Protein AF-A0AAD3D6A8-F1 (afdb_monomer)

Solvent-accessible surface area (backbone atoms only — not comparable to full-atom values): 9252 Å² total; per-residue (Å²): 119,72,66,60,57,51,51,53,53,45,49,55,52,47,52,51,46,47,52,48,49,44,47,66,50,60,41,46,81,66,75,53,65,67,86,62,75,72,92,71,87,68,92,67,67,61,63,59,53,56,53,49,51,53,50,42,53,48,52,55,57,50,28,68,49,83,52,59,69,59,41,53,49,52,51,51,53,48,54,52,48,51,44,69,69,33,93,43,75,67,54,29,49,50,50,52,52,52,48,55,54,42,51,53,52,52,49,53,51,54,51,50,51,50,52,54,51,47,69,75,54,64,83,66,93,78,75,67,93,62,84,77,75,75,49,71,66,56,52,30,52,51,38,47,52,52,52,53,54,47,54,54,55,52,59,61,72,77,106

Foldseek 3Di:
DVVVVVVVVVCVVVVVVVVVVVVVVVVVVPDPPPPPPPPDDDPPPVVLVVLLVVLLVVLQVLLLDPDLVVSLVVLVCVLVVQCVPDPDNVSSVVNLVSNLVSLVVSLVVLVVVVVVVCVVDPDDPPDDPDDPDDDSSRSSNVSSVVSNVSSVVVVVVVD

Organism: NCBI:txid426638

Nearest PDB structures (foldseek):
  2cpt-assembly1_A  TM=3.675E-01  e=2.191E+00  Homo sapiens
  8jjr-assembly1_l  TM=4.039E-01  e=3.053E+00  Symbiodinium sp.
  7ajl-assembly1_AAA  TM=2.445E-01  e=1.661E+00  Mus musculus
  4gzu-assembly1_A  TM=1.829E-01  e=2.073E+00  Mus musculus

Secondary structure (DSSP, 8-state):
-HHHHHHHHHHHHHHHHHHHHHHHHHGGGS---------SS-TTHHHHHHHHHHHHHHHHHHHT-S-HHHHHHHHHHHHHHHHHH-SSHHHHHHHHHHHHHHHHHHHHHHHHHHHHHHHHSPPPTT--S---PPPHHHHHHHHHHHHHHHHHHHHHHH-

Mean predicted aligned error: 10.79 Å

pLDDT: mean 77.48, std 20.07, range [36.28, 97.5]

Structure (mmCIF, N/CA/C/O backbone):
data_AF-A0AAD3D6A8-F1
#
_entry.id   AF-A0AAD3D6A8-F1
#
loop_
_atom_site.group_PDB
_atom_site.id
_atom_site.type_symbol
_atom_site.label_atom_id
_atom_site.label_alt_id
_atom_site.label_comp_id
_atom_site.label_asym_id
_atom_site.label_entity_id
_atom_site.label_seq_id
_atom_site.pdbx_PDB_ins_code
_atom_site.Cartn_x
_atom_site.Cartn_y
_atom_site.Cartn_z
_atom_site.occupancy
_atom_site.B_iso_or_equiv
_atom_site.auth_seq_id
_atom_site.auth_comp_id
_atom_site.auth_asym_id
_atom_site.auth_atom_id
_atom_site.pdbx_PDB_model_num
ATOM 1 N N . MET A 1 1 ? -11.611 -23.783 9.131 1.00 46.22 1 MET A N 1
ATOM 2 C CA . MET A 1 1 ? -10.307 -24.472 9.294 1.00 46.22 1 MET A CA 1
ATOM 3 C C . MET A 1 1 ? -9.136 -23.723 8.641 1.00 46.22 1 MET A C 1
ATOM 5 O O . MET A 1 1 ? -8.144 -23.525 9.323 1.00 46.22 1 MET A O 1
ATOM 9 N N . LYS A 1 2 ? -9.212 -23.254 7.379 1.00 45.75 2 LYS A N 1
ATOM 10 C CA . LYS A 1 2 ? -8.069 -22.584 6.704 1.00 45.75 2 LYS A CA 1
ATOM 11 C C . LYS A 1 2 ? -7.688 -21.192 7.257 1.00 45.75 2 LYS A C 1
ATOM 13 O O . LYS A 1 2 ? -6.509 -20.864 7.253 1.00 45.75 2 LYS A O 1
ATOM 18 N N . LEU A 1 3 ? -8.639 -20.409 7.786 1.00 44.00 3 LEU A N 1
ATOM 19 C CA . LEU A 1 3 ? -8.352 -19.074 8.348 1.00 44.00 3 LEU A CA 1
ATOM 20 C C . LEU A 1 3 ? -7.514 -19.101 9.638 1.00 44.00 3 LEU A C 1
ATOM 22 O O . LEU A 1 3 ? -6.692 -18.217 9.836 1.00 44.00 3 LEU A O 1
ATOM 26 N N . ILE A 1 4 ? -7.675 -20.123 10.487 1.00 49.94 4 ILE A N 1
ATOM 27 C CA . ILE A 1 4 ? -6.937 -20.223 11.759 1.00 49.94 4 ILE A CA 1
ATOM 28 C C . ILE A 1 4 ? -5.452 -20.491 11.495 1.00 49.94 4 ILE A C 1
ATOM 30 O O . ILE A 1 4 ? -4.595 -19.876 12.116 1.00 49.94 4 ILE A O 1
ATOM 34 N N . TYR A 1 5 ? -5.138 -21.346 10.516 1.00 55.41 5 TYR A N 1
ATOM 35 C CA . TYR A 1 5 ? -3.752 -21.578 10.106 1.00 55.41 5 TYR A CA 1
ATOM 36 C C . TYR A 1 5 ? -3.111 -20.328 9.511 1.00 55.41 5 TYR A C 1
ATOM 38 O O . TYR A 1 5 ? -1.957 -20.056 9.814 1.00 55.41 5 TYR A O 1
ATOM 46 N N . PHE A 1 6 ? -3.852 -19.549 8.717 1.00 54.56 6 PHE A N 1
ATOM 47 C CA . PHE A 1 6 ? -3.339 -18.283 8.197 1.00 54.56 6 PHE A CA 1
ATOM 48 C C . PHE A 1 6 ? -3.075 -17.279 9.314 1.00 54.56 6 PHE A C 1
ATOM 50 O O . PHE A 1 6 ? -1.993 -16.713 9.326 1.00 54.56 6 PHE A O 1
ATOM 57 N N . ALA A 1 7 ? -3.990 -17.125 10.275 1.00 51.22 7 ALA A N 1
ATOM 58 C CA . ALA A 1 7 ? -3.797 -16.241 11.423 1.00 51.22 7 ALA A CA 1
ATOM 59 C C . ALA A 1 7 ? -2.600 -16.663 12.293 1.00 51.22 7 ALA A C 1
ATOM 61 O O . ALA A 1 7 ? -1.807 -15.815 12.676 1.00 51.22 7 ALA A O 1
ATOM 62 N N . LEU A 1 8 ? -2.410 -17.962 12.549 1.00 50.31 8 LEU A N 1
ATOM 63 C CA . LEU A 1 8 ? -1.273 -18.464 13.334 1.00 50.31 8 LEU A CA 1
ATOM 64 C C . LEU A 1 8 ? 0.066 -18.328 12.599 1.00 50.31 8 LEU A C 1
ATOM 66 O O . LEU A 1 8 ? 1.078 -17.999 13.212 1.00 50.31 8 LEU A O 1
ATOM 70 N N . LEU A 1 9 ? 0.083 -18.544 11.282 1.00 60.44 9 LEU A N 1
ATOM 71 C CA . LEU A 1 9 ? 1.276 -18.313 10.466 1.00 60.44 9 LEU A CA 1
ATOM 72 C C . LEU A 1 9 ? 1.578 -16.811 10.367 1.00 60.44 9 LEU A C 1
ATOM 74 O O . LEU A 1 9 ? 2.745 -16.429 10.350 1.00 60.44 9 LEU A O 1
ATOM 78 N N . PHE A 1 10 ? 0.537 -15.971 10.382 1.00 57.59 10 PHE A N 1
ATOM 79 C CA . PHE A 1 10 ? 0.656 -14.519 10.457 1.00 57.59 10 PHE A CA 1
ATOM 80 C C . PHE A 1 10 ? 1.240 -14.069 11.785 1.00 57.59 10 PHE A C 1
ATOM 82 O O . PHE A 1 10 ? 2.231 -13.354 11.767 1.00 57.59 10 PHE A O 1
ATOM 89 N N . VAL A 1 11 ? 0.704 -14.551 12.912 1.00 57.06 11 VAL A N 1
ATOM 90 C CA . VAL A 1 11 ? 1.268 -14.304 14.244 1.00 57.06 11 VAL A CA 1
ATOM 91 C C . VAL A 1 11 ? 2.717 -14.762 14.280 1.00 57.06 11 VAL A C 1
ATOM 93 O O . VAL A 1 11 ? 3.544 -14.012 14.747 1.00 57.06 11 VAL A O 1
ATOM 96 N N . SER A 1 12 ? 3.083 -15.903 13.692 1.00 56.66 12 SER A N 1
ATOM 97 C CA . SER A 1 12 ? 4.477 -16.369 13.716 1.00 56.66 12 SER A CA 1
ATOM 98 C C . SER A 1 12 ? 5.429 -15.565 12.806 1.00 56.66 12 SER A C 1
ATOM 100 O O . SER A 1 12 ? 6.611 -15.419 13.121 1.00 56.66 12 SER A O 1
ATOM 102 N N . ILE A 1 13 ? 4.945 -15.019 11.682 1.00 60.97 13 ILE A N 1
ATOM 103 C CA . ILE A 1 13 ? 5.721 -14.096 10.833 1.00 60.97 13 ILE A CA 1
ATOM 104 C C . ILE A 1 13 ? 5.843 -12.727 11.511 1.00 60.97 13 ILE A C 1
ATOM 106 O O . ILE A 1 13 ? 6.932 -12.158 11.514 1.00 60.97 13 ILE A O 1
ATOM 110 N N . PHE A 1 14 ? 4.763 -12.228 12.114 1.00 54.34 14 PHE A N 1
ATOM 111 C CA . PHE A 1 14 ? 4.750 -10.959 12.836 1.00 54.34 14 PHE A CA 1
ATOM 112 C C . PHE A 1 14 ? 5.506 -11.036 14.158 1.00 54.34 14 PHE A C 1
ATOM 114 O O . PHE A 1 14 ? 6.193 -10.097 14.484 1.00 54.34 14 PHE A O 1
ATOM 121 N N . GLU A 1 15 ? 5.494 -12.158 14.870 1.00 50.56 15 GLU A N 1
ATOM 122 C CA . GLU A 1 15 ? 6.256 -12.384 16.106 1.00 50.56 15 GLU A CA 1
ATOM 123 C C . GLU A 1 15 ? 7.758 -12.475 15.805 1.00 50.56 15 GLU A C 1
ATOM 125 O O . GLU A 1 15 ? 8.589 -12.012 16.581 1.00 50.56 15 GLU A O 1
ATOM 130 N N . LYS A 1 16 ? 8.135 -12.980 14.621 1.00 54.00 16 LYS A N 1
ATOM 131 C CA . LYS A 1 16 ? 9.510 -12.856 14.116 1.00 54.00 16 LYS A CA 1
ATOM 132 C C . LYS A 1 16 ? 9.838 -11.439 13.646 1.00 54.00 16 LYS A C 1
ATOM 134 O O . LYS A 1 16 ? 10.988 -11.031 13.782 1.00 54.00 16 LYS A O 1
ATOM 139 N N . ALA A 1 17 ? 8.866 -10.696 13.118 1.00 52.41 17 ALA A N 1
ATOM 140 C CA . ALA A 1 17 ? 9.030 -9.283 12.785 1.00 52.41 17 ALA A CA 1
ATOM 141 C C . ALA A 1 17 ? 9.098 -8.401 14.043 1.00 52.41 17 ALA A C 1
ATOM 143 O O . ALA A 1 17 ? 9.889 -7.476 14.057 1.00 52.41 17 ALA A O 1
ATOM 144 N N . ASP A 1 18 ? 8.387 -8.734 15.118 1.00 46.72 18 ASP A N 1
ATOM 145 C CA . ASP A 1 18 ? 8.468 -8.119 16.444 1.00 46.72 18 ASP A CA 1
ATOM 146 C C . ASP A 1 18 ? 9.768 -8.514 17.129 1.00 46.72 18 ASP A C 1
ATOM 148 O O . ASP A 1 18 ? 10.381 -7.682 17.778 1.00 46.72 18 ASP A O 1
ATOM 152 N N . ALA A 1 19 ? 10.272 -9.736 16.939 1.00 53.50 19 ALA A N 1
ATOM 153 C CA . ALA A 1 19 ? 11.628 -10.077 17.351 1.00 53.50 19 ALA A CA 1
ATOM 154 C C . ALA A 1 19 ? 12.667 -9.272 16.556 1.00 53.50 19 ALA A C 1
ATOM 156 O O . ALA A 1 19 ? 13.671 -8.874 17.131 1.00 53.50 19 ALA A O 1
ATOM 157 N N . PHE A 1 20 ? 12.426 -8.980 15.272 1.00 47.34 20 PHE A N 1
ATOM 158 C CA . PHE A 1 20 ? 13.279 -8.122 14.441 1.00 47.34 20 PHE A CA 1
ATOM 159 C C . PHE A 1 20 ? 13.169 -6.642 14.843 1.00 47.34 20 PHE A C 1
ATOM 161 O O . PHE A 1 20 ? 14.185 -5.965 14.963 1.00 47.34 20 PHE A O 1
ATOM 168 N N . CYS A 1 21 ? 11.967 -6.158 15.153 1.00 43.72 21 CYS A N 1
ATOM 169 C CA . CYS A 1 21 ? 11.687 -4.796 15.595 1.00 43.72 21 CYS A CA 1
ATOM 170 C C . CYS A 1 21 ? 12.179 -4.581 17.029 1.00 43.72 21 CYS A C 1
ATOM 172 O O . CYS A 1 21 ? 12.796 -3.570 17.323 1.00 43.72 21 CYS A O 1
ATOM 174 N N . SER A 1 22 ? 12.044 -5.584 17.896 1.00 44.22 22 SER A N 1
ATOM 175 C CA . SER A 1 22 ? 12.644 -5.635 19.226 1.00 44.22 22 SER A CA 1
ATOM 176 C C . SER A 1 22 ? 14.148 -5.897 19.166 1.00 44.22 22 SER A C 1
ATOM 178 O O . SER A 1 22 ? 14.832 -5.515 20.100 1.00 44.22 22 SER A O 1
ATOM 180 N N . HIS A 1 23 ? 14.718 -6.458 18.095 1.00 42.34 23 HIS A N 1
ATOM 181 C CA . HIS A 1 23 ? 16.173 -6.427 17.879 1.00 42.34 23 HIS A CA 1
ATOM 182 C C . HIS A 1 23 ? 16.622 -5.021 17.467 1.00 42.34 23 HIS A C 1
ATOM 184 O O . HIS A 1 23 ? 17.610 -4.515 17.992 1.00 42.34 23 HIS A O 1
ATOM 190 N N . ILE A 1 24 ? 15.835 -4.345 16.626 1.00 46.62 24 ILE A N 1
ATOM 191 C CA . ILE A 1 24 ? 15.971 -2.916 16.314 1.00 46.62 24 ILE A CA 1
ATOM 192 C C . ILE A 1 24 ? 15.615 -2.026 17.523 1.00 46.62 24 ILE A C 1
ATOM 194 O O . ILE A 1 24 ? 15.987 -0.869 17.543 1.00 46.62 24 ILE A O 1
ATOM 198 N N . GLN A 1 25 ? 14.977 -2.519 18.584 1.00 41.59 25 GLN A N 1
ATOM 199 C CA . GLN A 1 25 ? 14.648 -1.708 19.768 1.00 41.59 25 GLN A CA 1
ATOM 200 C C . GLN A 1 25 ? 15.458 -2.101 21.012 1.00 41.59 25 GLN A C 1
ATOM 202 O O . GLN A 1 25 ? 15.658 -1.294 21.908 1.00 41.59 25 GLN A O 1
ATOM 207 N N . GLN A 1 26 ? 16.028 -3.304 21.068 1.00 40.47 26 GLN A N 1
ATOM 208 C CA . GLN A 1 26 ? 16.887 -3.764 22.164 1.00 40.47 26 GLN A CA 1
ATOM 209 C C . GLN A 1 26 ? 18.376 -3.586 21.838 1.00 40.47 26 GLN A C 1
ATOM 211 O O . GLN A 1 26 ? 19.173 -3.391 22.754 1.00 40.47 26 GLN A O 1
ATOM 216 N N . ALA A 1 27 ? 18.745 -3.470 20.554 1.00 39.22 27 ALA A N 1
ATOM 217 C CA . ALA A 1 27 ? 19.983 -2.790 20.174 1.00 39.22 27 ALA A CA 1
ATOM 218 C C . ALA A 1 27 ? 19.927 -1.278 20.494 1.00 39.22 27 ALA A C 1
ATOM 220 O O . ALA A 1 27 ? 20.967 -0.631 20.585 1.00 39.22 27 ALA A O 1
ATOM 221 N N . SER A 1 28 ? 18.744 -0.698 20.754 1.00 41.72 28 SER A N 1
ATOM 222 C CA . SER A 1 28 ? 18.602 0.740 21.024 1.00 41.72 28 SER A CA 1
ATOM 223 C C . SER A 1 28 ? 18.990 1.167 22.439 1.00 41.72 28 SER A C 1
ATOM 225 O O . SER A 1 28 ? 19.173 2.360 22.673 1.00 41.72 28 SER A O 1
ATOM 227 N N . SER A 1 29 ? 19.184 0.229 23.374 1.00 41.59 29 SER A N 1
ATOM 228 C CA . SER A 1 29 ? 19.688 0.565 24.715 1.00 41.59 29 SER A CA 1
ATOM 229 C C . SER A 1 29 ? 21.220 0.615 24.786 1.00 41.59 29 SER A C 1
ATOM 231 O O . SER A 1 29 ? 21.770 1.155 25.747 1.00 41.59 29 SER A O 1
ATOM 233 N N . HIS A 1 30 ? 21.924 0.126 23.760 1.00 43.22 30 HIS A N 1
ATOM 234 C CA . HIS A 1 30 ? 23.366 0.292 23.574 1.00 43.22 30 HIS A CA 1
ATOM 235 C C . HIS A 1 30 ? 23.649 0.683 22.121 1.00 43.22 30 HIS A C 1
ATOM 237 O O . HIS A 1 30 ? 23.953 -0.156 21.285 1.00 43.22 30 HIS A O 1
ATOM 243 N N . ARG A 1 31 ? 23.585 1.993 21.846 1.00 40.84 31 ARG A N 1
ATOM 244 C CA . ARG A 1 31 ? 23.941 2.604 20.556 1.00 40.84 31 ARG A CA 1
ATOM 245 C C . ARG A 1 31 ? 23.177 2.029 19.356 1.00 40.84 31 ARG A C 1
ATOM 247 O O . ARG A 1 31 ? 23.787 1.598 18.382 1.00 40.84 31 ARG A O 1
ATOM 254 N N . ILE A 1 32 ? 21.859 2.208 19.328 1.00 41.19 32 ILE A N 1
ATOM 255 C CA . ILE A 1 32 ? 21.294 2.673 18.059 1.00 41.19 32 ILE A CA 1
ATOM 256 C C . ILE A 1 32 ? 21.671 4.130 17.999 1.00 41.19 32 ILE A C 1
ATOM 258 O O . ILE A 1 32 ? 21.023 5.004 18.569 1.00 41.19 32 ILE A O 1
ATOM 262 N N . SER A 1 33 ? 22.810 4.361 17.347 1.00 38.78 33 SER A N 1
ATOM 263 C CA . SER A 1 33 ? 22.942 5.550 16.530 1.00 38.78 33 SER A CA 1
ATOM 264 C C . SER A 1 33 ? 21.581 5.740 15.872 1.00 38.78 33 SER A C 1
ATOM 266 O O . SER A 1 33 ? 21.116 4.789 15.233 1.00 38.78 33 SER A O 1
ATOM 268 N N . PRO A 1 34 ? 20.917 6.891 16.048 1.00 41.75 34 PRO A N 1
ATOM 269 C CA . PRO A 1 34 ? 19.831 7.239 15.158 1.00 41.75 34 PRO A CA 1
ATOM 270 C C . PRO A 1 34 ? 20.320 6.868 13.759 1.00 41.75 34 PRO A C 1
ATOM 272 O O . PRO A 1 34 ? 21.466 7.151 13.417 1.00 41.75 34 PRO A O 1
ATOM 275 N N . ILE A 1 35 ? 19.509 6.211 12.953 1.00 46.78 35 ILE A N 1
ATOM 276 C CA . ILE A 1 35 ? 19.633 6.474 11.530 1.00 46.78 35 ILE A CA 1
ATOM 277 C C . ILE A 1 35 ? 19.130 7.938 11.430 1.00 46.78 35 ILE A C 1
ATOM 279 O O . ILE A 1 35 ? 17.966 8.157 11.151 1.00 46.78 35 ILE A O 1
ATOM 283 N N . LEU A 1 36 ? 19.808 9.002 11.909 1.00 41.84 36 LEU A N 1
ATOM 284 C CA . LEU A 1 36 ? 20.950 9.672 11.269 1.00 41.84 36 LEU A CA 1
ATOM 285 C C . LEU A 1 36 ? 21.291 9.023 9.929 1.00 41.84 36 LEU 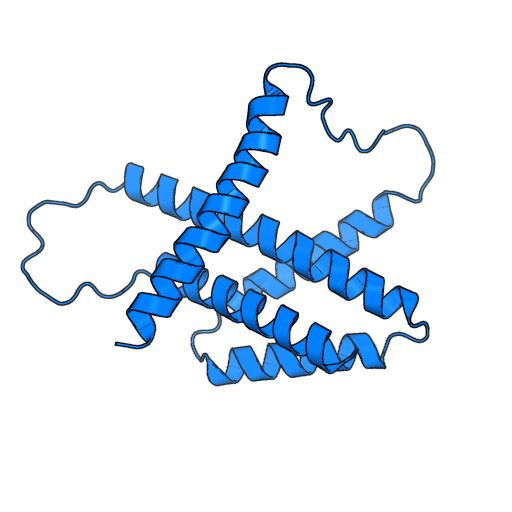A C 1
ATOM 287 O O . LEU A 1 36 ? 22.392 8.534 9.703 1.00 41.84 36 LEU A O 1
ATOM 291 N N . PHE A 1 37 ? 20.309 9.099 9.021 1.00 47.81 37 PHE A N 1
ATOM 292 C CA . PHE A 1 37 ? 20.534 9.816 7.767 1.00 47.81 37 PHE A CA 1
ATOM 293 C C . PHE A 1 37 ? 21.504 10.961 8.074 1.00 47.81 37 PHE A C 1
ATOM 295 O O . PHE A 1 37 ? 21.170 11.909 8.793 1.00 47.81 37 PHE A O 1
ATOM 302 N N . GLY A 1 38 ? 22.768 10.730 7.739 1.00 36.28 38 GLY A N 1
ATOM 303 C CA . GLY A 1 38 ? 23.855 11.610 8.097 1.00 36.28 38 GLY A CA 1
ATOM 304 C C . GLY A 1 38 ? 23.660 12.898 7.332 1.00 36.28 38 GLY A C 1
ATOM 305 O O . GLY A 1 38 ? 23.998 12.970 6.159 1.00 36.28 38 GLY A O 1
ATOM 306 N N . THR A 1 39 ? 23.162 13.930 8.011 1.00 42.47 39 THR A N 1
ATOM 307 C CA . THR A 1 39 ? 23.142 15.300 7.502 1.00 42.47 39 THR A CA 1
ATOM 308 C C . THR A 1 39 ? 24.579 15.800 7.392 1.00 42.47 39 THR A C 1
ATOM 310 O O . THR A 1 39 ? 25.072 16.540 8.242 1.00 42.47 39 THR A O 1
ATOM 313 N N . SER A 1 40 ? 25.290 15.342 6.373 1.00 47.00 40 SER A N 1
ATOM 314 C CA . SER A 1 40 ? 26.594 15.856 6.004 1.00 47.00 40 SER A CA 1
ATOM 315 C C . SER A 1 40 ? 26.749 15.759 4.493 1.00 47.00 40 SER A C 1
ATOM 317 O O . SER A 1 40 ? 27.521 14.963 3.980 1.00 47.00 40 SER A O 1
ATOM 319 N N . GLY A 1 41 ? 25.983 16.619 3.820 1.00 54.84 41 GLY A N 1
ATOM 320 C CA . GLY A 1 41 ? 26.359 17.241 2.555 1.00 54.84 41 GLY A CA 1
ATOM 321 C C . GLY A 1 41 ? 26.486 16.315 1.355 1.00 54.84 41 GLY A C 1
ATOM 322 O O . GLY A 1 41 ? 27.591 15.967 0.976 1.00 54.84 41 GLY A O 1
ATOM 323 N N . ASP A 1 42 ? 25.362 16.022 0.709 1.00 51.00 42 ASP A N 1
ATOM 324 C CA . ASP A 1 42 ? 25.182 16.264 -0.727 1.00 51.00 42 ASP A CA 1
ATOM 325 C C . ASP A 1 42 ? 23.702 16.042 -1.072 1.00 51.00 42 ASP A C 1
ATOM 327 O O . ASP A 1 42 ? 23.023 15.248 -0.428 1.00 51.00 42 ASP A O 1
ATOM 331 N N . ASN A 1 43 ? 23.167 16.776 -2.049 1.00 58.28 43 ASN A N 1
ATOM 332 C CA . ASN A 1 43 ? 21.735 16.917 -2.390 1.00 58.28 43 ASN A CA 1
ATOM 333 C C . ASN A 1 43 ? 20.960 15.620 -2.767 1.00 58.28 43 ASN A C 1
ATOM 335 O O . ASN A 1 43 ? 19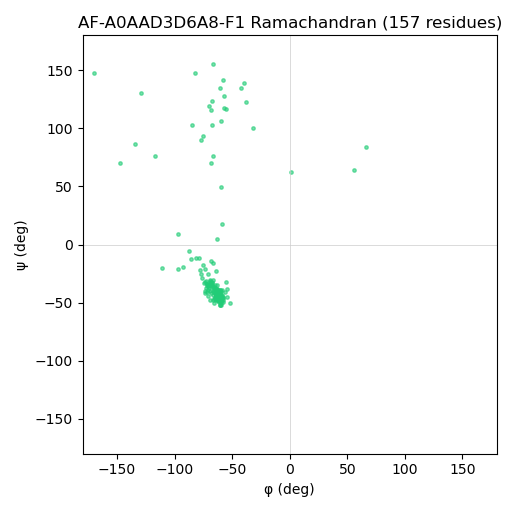.890 15.693 -3.366 1.00 58.28 43 ASN A O 1
ATOM 339 N N . HIS A 1 44 ? 21.474 14.434 -2.445 1.00 54.72 44 HIS A N 1
ATOM 340 C CA . HIS A 1 44 ? 20.962 13.130 -2.859 1.00 54.72 44 HIS A CA 1
ATOM 341 C C . HIS A 1 44 ? 19.978 12.486 -1.855 1.00 54.72 44 HIS A C 1
ATOM 343 O O . HIS A 1 44 ? 19.195 11.622 -2.244 1.00 54.72 44 HIS A O 1
ATOM 349 N N . GLU A 1 45 ? 19.962 12.899 -0.580 1.00 58.94 45 GLU A N 1
ATOM 350 C CA . GLU A 1 45 ? 19.062 12.308 0.437 1.00 58.94 45 GLU A CA 1
ATOM 351 C C . GLU A 1 45 ? 17.605 12.801 0.344 1.00 58.94 45 GLU A C 1
ATOM 353 O O . GLU A 1 45 ? 16.687 12.108 0.777 1.00 58.94 45 GLU A O 1
ATOM 358 N N . ASN A 1 46 ? 17.364 13.966 -0.264 1.00 65.12 46 ASN A N 1
ATOM 359 C CA . ASN A 1 46 ? 16.020 14.554 -0.340 1.00 65.12 46 ASN A CA 1
ATOM 360 C C . ASN A 1 46 ? 15.096 13.777 -1.302 1.00 65.12 46 ASN A C 1
ATOM 362 O O . ASN A 1 46 ? 13.914 13.587 -1.024 1.00 65.12 46 ASN A O 1
ATOM 366 N N . ILE A 1 47 ? 15.657 13.243 -2.395 1.00 68.31 47 ILE A N 1
ATOM 367 C CA . ILE A 1 47 ? 14.893 12.531 -3.434 1.00 68.31 47 ILE A CA 1
ATOM 368 C C . ILE A 1 47 ? 14.199 11.289 -2.854 1.00 68.31 47 ILE A C 1
ATOM 370 O O . ILE A 1 47 ? 13.021 11.066 -3.117 1.00 68.31 47 ILE A O 1
ATOM 374 N N . GLY A 1 48 ? 14.892 10.530 -1.997 1.00 82.38 48 GLY A N 1
ATOM 375 C CA . GLY A 1 48 ? 14.332 9.314 -1.401 1.00 82.38 48 GLY A CA 1
ATOM 376 C C . GLY A 1 48 ? 13.181 9.576 -0.426 1.00 82.38 48 GLY A C 1
ATOM 377 O O . GLY A 1 48 ? 12.261 8.769 -0.343 1.00 82.38 48 GLY A O 1
ATOM 378 N N . GLN A 1 49 ? 13.194 10.704 0.291 1.00 86.44 49 GLN A N 1
ATOM 379 C CA . GLN A 1 49 ? 12.128 11.033 1.244 1.00 86.44 49 GLN A CA 1
ATOM 380 C C . GLN A 1 49 ? 10.813 11.385 0.542 1.00 86.44 49 GLN A C 1
ATOM 382 O O . GLN A 1 49 ? 9.756 10.956 0.999 1.00 86.44 49 GLN A O 1
ATOM 387 N N . SER A 1 50 ? 10.878 12.107 -0.583 1.00 92.19 50 SER A N 1
ATOM 388 C CA . SER A 1 50 ? 9.686 12.423 -1.386 1.00 92.19 50 SER A CA 1
ATOM 389 C C . SER A 1 50 ? 8.999 11.150 -1.882 1.00 92.19 50 SER A C 1
ATOM 391 O O . SER A 1 50 ? 7.793 10.991 -1.721 1.00 92.19 50 SER A O 1
ATOM 393 N N . GLU A 1 51 ? 9.772 10.202 -2.418 1.00 92.38 51 GLU A N 1
ATOM 394 C CA . GLU A 1 51 ? 9.233 8.940 -2.937 1.00 92.38 51 GLU A CA 1
ATOM 395 C C . GLU A 1 51 ? 8.619 8.070 -1.833 1.00 92.38 51 GLU A C 1
ATOM 397 O O . GLU A 1 51 ? 7.569 7.459 -2.039 1.00 92.38 51 GLU A O 1
ATOM 402 N N . ILE A 1 52 ? 9.238 8.032 -0.648 1.00 93.88 52 ILE A N 1
ATOM 403 C CA . ILE A 1 52 ? 8.683 7.318 0.510 1.00 93.88 52 ILE A CA 1
ATOM 404 C C . ILE A 1 52 ? 7.330 7.914 0.907 1.00 93.88 52 ILE A C 1
ATOM 406 O O . ILE A 1 52 ? 6.385 7.162 1.140 1.00 93.88 52 ILE A O 1
ATOM 410 N N . GLU A 1 53 ? 7.204 9.241 0.953 1.00 95.25 53 GLU A N 1
ATOM 411 C CA . GLU A 1 53 ? 5.947 9.895 1.332 1.00 95.25 53 GLU A CA 1
ATOM 412 C C . GLU A 1 53 ? 4.837 9.681 0.286 1.00 95.25 53 GLU A C 1
ATOM 414 O O . GLU A 1 53 ? 3.670 9.463 0.630 1.00 95.25 53 GLU A O 1
ATOM 419 N N . GLU A 1 54 ? 5.194 9.663 -0.999 1.00 95.69 54 GLU A N 1
ATOM 420 C CA . GLU A 1 54 ? 4.270 9.321 -2.085 1.00 95.69 54 GLU A CA 1
ATOM 421 C C . GLU A 1 54 ? 3.757 7.880 -1.957 1.00 95.69 54 GLU A C 1
ATOM 423 O O . GLU A 1 54 ? 2.545 7.637 -1.997 1.00 95.69 54 GLU A O 1
ATOM 428 N N . ILE A 1 55 ? 4.662 6.920 -1.743 1.00 96.75 55 ILE A N 1
ATOM 429 C CA . ILE A 1 55 ? 4.318 5.507 -1.537 1.00 96.75 55 ILE A CA 1
ATOM 430 C C . ILE A 1 55 ? 3.464 5.342 -0.276 1.00 96.75 55 ILE A C 1
ATOM 432 O O . ILE A 1 55 ? 2.457 4.633 -0.295 1.00 96.75 55 ILE A O 1
ATOM 436 N N . ARG A 1 56 ? 3.819 6.030 0.811 1.00 97.00 56 ARG A N 1
ATOM 437 C CA . ARG A 1 56 ? 3.076 6.031 2.075 1.00 97.00 56 ARG A CA 1
ATOM 438 C C . ARG A 1 56 ? 1.643 6.507 1.868 1.00 97.00 56 ARG A C 1
ATOM 440 O O . ARG A 1 56 ? 0.699 5.833 2.284 1.00 97.00 56 ARG A O 1
ATOM 447 N N . THR A 1 57 ? 1.471 7.636 1.185 1.00 97.50 57 THR A N 1
ATOM 448 C CA . THR A 1 57 ? 0.154 8.199 0.860 1.00 97.50 57 THR A CA 1
ATOM 449 C C . THR A 1 57 ? -0.678 7.224 0.032 1.00 97.50 57 THR A C 1
ATOM 451 O O . THR A 1 57 ? -1.880 7.064 0.270 1.00 97.50 57 THR A O 1
ATOM 454 N N . LEU A 1 58 ? -0.044 6.531 -0.913 1.00 97.38 58 LEU A N 1
ATOM 455 C CA . LEU A 1 58 ? -0.700 5.545 -1.761 1.00 97.38 58 LEU A CA 1
ATOM 456 C C . LEU A 1 58 ? -1.170 4.325 -0.959 1.00 97.38 58 LEU A C 1
ATOM 458 O O . LEU A 1 58 ? -2.342 3.957 -1.038 1.00 97.38 58 LEU A O 1
ATOM 462 N N . ILE A 1 59 ? -0.301 3.765 -0.114 1.00 97.31 59 ILE A N 1
ATOM 463 C CA . ILE A 1 59 ? -0.624 2.654 0.791 1.00 97.31 59 ILE A CA 1
ATOM 464 C C . ILE A 1 59 ? -1.784 3.025 1.716 1.00 97.31 59 ILE A C 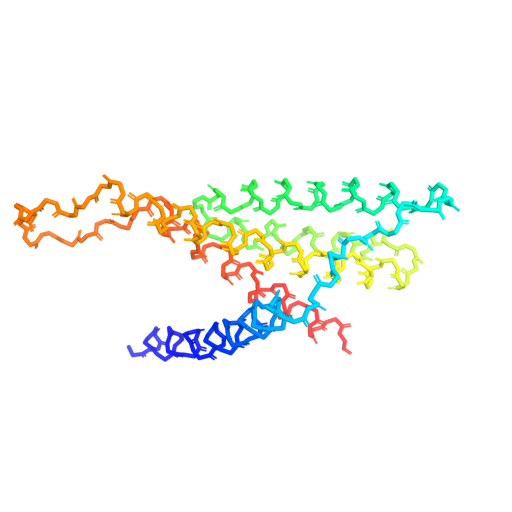1
ATOM 466 O O . ILE A 1 59 ? -2.740 2.260 1.843 1.00 97.31 59 ILE A O 1
ATOM 470 N N . LEU A 1 60 ? -1.740 4.208 2.337 1.00 96.00 60 LEU A N 1
ATOM 471 C CA . LEU A 1 60 ? -2.797 4.660 3.240 1.00 96.00 60 LEU A CA 1
ATOM 472 C C . LEU A 1 60 ? -4.125 4.842 2.505 1.00 96.00 60 LEU A C 1
ATOM 474 O O . LEU A 1 60 ? -5.163 4.408 3.006 1.00 96.00 60 LEU A O 1
ATOM 478 N N . THR A 1 61 ? -4.099 5.428 1.309 1.00 97.44 61 THR A N 1
ATOM 479 C CA . THR A 1 61 ? -5.290 5.588 0.465 1.00 97.44 61 THR A CA 1
ATOM 480 C C . THR A 1 61 ? -5.906 4.234 0.119 1.00 97.44 61 THR A C 1
ATOM 482 O O . THR A 1 61 ? -7.101 4.033 0.322 1.00 97.44 61 THR A O 1
ATOM 485 N N . MET A 1 62 ? -5.094 3.277 -0.333 1.00 96.94 62 MET A N 1
ATOM 486 C CA . MET A 1 62 ? -5.557 1.937 -0.699 1.00 96.94 62 MET A CA 1
ATOM 487 C C . MET A 1 62 ? -6.027 1.123 0.508 1.00 96.94 62 MET A C 1
ATOM 489 O O . MET A 1 62 ? -6.991 0.373 0.399 1.00 96.94 62 MET A O 1
ATOM 493 N N . SER A 1 63 ? -5.398 1.291 1.674 1.00 96.12 63 SER A N 1
ATOM 494 C CA . SER A 1 63 ? -5.787 0.588 2.905 1.00 96.12 63 SER A CA 1
ATOM 495 C C . SER A 1 63 ? -7.193 0.949 3.397 1.00 96.12 63 SER A C 1
ATOM 497 O O . SER A 1 63 ? -7.805 0.164 4.114 1.00 96.12 63 SER A O 1
ATOM 499 N N . LYS A 1 64 ? -7.714 2.116 2.996 1.00 95.06 64 LYS A N 1
ATOM 500 C CA . LYS A 1 64 ? -9.061 2.594 3.343 1.00 95.06 64 LYS A CA 1
ATOM 501 C C . LYS A 1 64 ? -10.147 2.110 2.376 1.00 95.06 64 LYS A C 1
ATOM 503 O O . LYS A 1 64 ? -11.324 2.371 2.610 1.00 95.06 64 LYS A O 1
ATOM 508 N N . GLU A 1 65 ? -9.778 1.433 1.289 1.00 96.69 65 GLU A N 1
ATOM 509 C CA . GLU A 1 65 ? -10.734 0.854 0.343 1.00 96.69 65 GLU A CA 1
ATOM 510 C C . GLU A 1 65 ? -11.461 -0.342 0.977 1.00 96.69 65 GLU A C 1
ATOM 512 O O . GLU A 1 65 ? -10.835 -1.345 1.333 1.00 96.69 65 GLU A O 1
ATOM 517 N N . GLN A 1 66 ? -12.790 -0.237 1.079 1.00 92.88 66 GLN A N 1
ATOM 518 C CA . GLN A 1 66 ? -13.654 -1.255 1.687 1.00 92.88 66 GLN A CA 1
ATOM 519 C C . GLN A 1 66 ? -13.873 -2.459 0.768 1.00 92.88 66 GLN A C 1
ATOM 521 O O . GLN A 1 66 ? -14.100 -3.571 1.244 1.00 92.88 66 GLN A O 1
ATOM 526 N N . ASN A 1 67 ? -13.830 -2.258 -0.552 1.00 95.69 67 ASN A N 1
ATOM 527 C CA . ASN A 1 67 ? -13.989 -3.353 -1.496 1.00 95.69 67 ASN A CA 1
ATOM 528 C C . ASN A 1 67 ? -12.648 -4.057 -1.727 1.00 95.69 67 ASN A C 1
ATOM 530 O O . ASN A 1 67 ? -11.803 -3.579 -2.486 1.00 95.69 67 ASN A O 1
ATOM 534 N N . ASP A 1 68 ? -12.489 -5.225 -1.102 1.00 93.38 68 ASP A N 1
ATOM 535 C CA . ASP A 1 68 ? -11.286 -6.047 -1.219 1.00 93.38 68 ASP A CA 1
ATOM 536 C C . ASP A 1 68 ? -10.898 -6.309 -2.677 1.00 93.38 68 ASP A C 1
ATOM 538 O O . ASP A 1 68 ? -9.765 -6.041 -3.055 1.00 93.38 68 ASP A O 1
ATOM 542 N N . GLU A 1 69 ? -11.825 -6.767 -3.521 1.00 95.06 69 GLU A N 1
ATOM 543 C CA . GLU A 1 69 ? -11.514 -7.120 -4.913 1.00 95.06 69 GLU A CA 1
ATOM 544 C C . GLU A 1 69 ? -11.015 -5.911 -5.709 1.00 95.06 69 GLU A C 1
ATOM 546 O O . GLU A 1 69 ? -10.027 -6.000 -6.440 1.00 95.06 69 GLU A O 1
ATOM 551 N N . LYS A 1 70 ? -11.650 -4.751 -5.507 1.00 96.75 70 LYS A N 1
ATOM 552 C CA . LYS A 1 70 ? -11.198 -3.497 -6.108 1.00 96.75 70 LYS A CA 1
ATOM 553 C C . LYS A 1 70 ? -9.793 -3.133 -5.622 1.00 96.75 70 LYS A C 1
ATOM 555 O O . LYS A 1 70 ? -8.934 -2.851 -6.450 1.00 96.75 70 LYS A O 1
ATOM 560 N N . ARG A 1 71 ? -9.530 -3.199 -4.313 1.00 97.19 71 ARG A N 1
ATOM 561 C CA . ARG A 1 71 ? -8.210 -2.903 -3.732 1.00 97.19 71 ARG A CA 1
ATOM 562 C C . ARG A 1 71 ? -7.118 -3.815 -4.295 1.00 97.19 71 ARG A C 1
ATOM 564 O O . ARG A 1 71 ? -6.037 -3.335 -4.627 1.00 97.19 71 ARG A O 1
ATOM 571 N N . ARG A 1 72 ? -7.397 -5.117 -4.424 1.00 95.75 72 ARG A N 1
ATOM 572 C CA . ARG A 1 72 ? -6.463 -6.105 -4.995 1.00 95.75 72 ARG A CA 1
ATOM 573 C C . ARG A 1 72 ? -6.151 -5.819 -6.453 1.00 95.75 72 ARG A C 1
ATOM 575 O O . ARG A 1 72 ? -4.989 -5.859 -6.855 1.00 95.75 72 ARG A O 1
ATOM 582 N N . LYS A 1 73 ? -7.185 -5.512 -7.236 1.00 96.69 73 LYS A N 1
ATOM 583 C CA . LYS A 1 73 ? -7.034 -5.122 -8.635 1.00 96.69 73 LYS A CA 1
ATOM 584 C C . LYS A 1 73 ? -6.208 -3.841 -8.757 1.00 96.69 73 LYS A C 1
ATOM 586 O O . LYS A 1 73 ? -5.235 -3.838 -9.498 1.00 96.69 73 LYS A O 1
ATOM 591 N N . ASP A 1 74 ? -6.538 -2.804 -7.988 1.00 97.12 74 ASP A N 1
ATOM 592 C CA . ASP A 1 74 ? -5.821 -1.524 -8.003 1.00 97.12 74 ASP A CA 1
ATOM 593 C C . ASP A 1 74 ? -4.345 -1.704 -7.598 1.00 97.12 74 ASP A C 1
ATOM 595 O O . ASP A 1 74 ? -3.461 -1.110 -8.212 1.00 97.12 74 ASP A O 1
ATOM 599 N N . LEU A 1 75 ? -4.057 -2.572 -6.617 1.00 96.56 75 LEU A N 1
ATOM 600 C CA . LEU A 1 75 ? -2.687 -2.932 -6.234 1.00 96.56 75 LEU A CA 1
ATOM 601 C C . LEU A 1 75 ? -1.946 -3.634 -7.363 1.00 96.56 75 LEU A C 1
ATOM 603 O O . LEU A 1 75 ? -0.799 -3.296 -7.651 1.00 96.56 75 LEU A O 1
ATOM 607 N N . SER A 1 76 ? -2.593 -4.612 -7.993 1.00 95.94 76 SER A N 1
ATOM 608 C CA . SER A 1 76 ? -1.994 -5.345 -9.100 1.00 95.94 76 SER A CA 1
ATOM 609 C C . SER A 1 76 ? -1.689 -4.413 -10.271 1.00 95.94 76 SER A C 1
ATOM 611 O O . SER A 1 76 ? -0.575 -4.427 -10.789 1.00 95.94 76 SER A O 1
ATOM 613 N N . ASP A 1 77 ? -2.655 -3.579 -10.652 1.00 96.69 77 ASP A N 1
ATOM 614 C CA . ASP A 1 77 ? -2.527 -2.624 -11.749 1.00 96.69 77 ASP A CA 1
ATOM 615 C C . ASP A 1 77 ? -1.406 -1.614 -11.458 1.00 96.69 77 ASP A C 1
ATOM 617 O O . ASP A 1 77 ? -0.581 -1.345 -12.328 1.00 96.69 77 ASP A O 1
ATOM 621 N N . LEU A 1 78 ? -1.320 -1.103 -10.224 1.00 96.38 78 LEU A N 1
ATOM 622 C CA . LEU A 1 78 ? -0.254 -0.202 -9.788 1.00 96.38 78 LEU A CA 1
ATOM 623 C C . LEU A 1 78 ? 1.132 -0.843 -9.903 1.00 96.38 78 LEU A C 1
ATOM 625 O O . LEU A 1 78 ? 2.039 -0.238 -10.474 1.00 96.38 78 LEU A O 1
ATOM 629 N N . MET A 1 79 ? 1.304 -2.037 -9.333 1.00 94.44 79 MET A N 1
ATOM 630 C CA . MET A 1 79 ? 2.600 -2.714 -9.292 1.00 94.44 79 MET A CA 1
ATOM 631 C C . MET A 1 79 ? 3.071 -3.062 -10.702 1.00 94.44 79 MET A C 1
ATOM 633 O O . MET A 1 79 ? 4.214 -2.777 -11.050 1.00 94.44 79 MET A O 1
ATOM 637 N N . THR A 1 80 ? 2.182 -3.609 -11.535 1.00 93.69 80 THR A N 1
ATOM 638 C CA . THR A 1 80 ? 2.484 -3.897 -12.941 1.00 93.69 80 THR A CA 1
ATOM 639 C C . THR A 1 80 ? 2.838 -2.620 -13.693 1.00 93.69 80 THR A C 1
ATOM 641 O O . THR A 1 80 ? 3.893 -2.562 -14.316 1.00 93.69 80 THR A O 1
ATOM 644 N N . LYS A 1 81 ? 2.028 -1.564 -13.560 1.00 95.44 81 LYS A N 1
ATOM 645 C CA . LYS A 1 81 ? 2.279 -0.278 -14.215 1.00 95.44 81 LYS A CA 1
ATOM 646 C C . LYS A 1 81 ? 3.634 0.314 -13.828 1.00 95.44 81 LYS A C 1
ATOM 648 O O . LYS A 1 81 ? 4.371 0.745 -14.702 1.00 95.44 81 LYS A O 1
ATOM 653 N N . LYS A 1 82 ? 3.992 0.323 -12.540 1.00 93.94 82 LYS A N 1
ATOM 654 C CA . LYS A 1 82 ? 5.279 0.872 -12.075 1.00 93.94 82 LYS A CA 1
ATOM 655 C C . LYS A 1 82 ? 6.477 0.073 -12.579 1.00 93.94 82 LYS A C 1
ATOM 657 O O . LYS A 1 82 ? 7.500 0.664 -12.917 1.00 93.94 82 LYS A O 1
ATOM 662 N N . VAL A 1 83 ? 6.344 -1.248 -12.668 1.00 91.06 83 VAL A N 1
ATOM 663 C CA . VAL A 1 83 ? 7.376 -2.112 -13.255 1.00 91.06 83 VAL A CA 1
ATOM 664 C C . VAL A 1 83 ? 7.498 -1.874 -14.763 1.00 91.06 83 VAL A C 1
ATOM 666 O O . VAL A 1 83 ? 8.611 -1.765 -15.258 1.00 91.06 83 VAL A O 1
ATOM 669 N N . GLU A 1 84 ? 6.385 -1.730 -15.486 1.00 92.50 84 GLU A N 1
ATOM 670 C CA . GLU A 1 84 ? 6.375 -1.462 -16.934 1.00 92.50 84 GLU A CA 1
ATOM 671 C C . GLU A 1 84 ? 6.872 -0.052 -17.297 1.00 92.50 84 GLU A C 1
ATOM 673 O O . GLU A 1 84 ? 7.514 0.134 -18.330 1.00 92.50 84 GLU A O 1
ATOM 678 N N . GLU A 1 85 ? 6.581 0.952 -16.465 1.00 94.38 85 GLU A N 1
ATOM 679 C CA . GLU A 1 85 ? 7.045 2.334 -16.651 1.00 94.38 85 GLU A CA 1
ATOM 680 C C . GLU A 1 85 ? 8.550 2.490 -16.395 1.00 94.38 85 GLU A C 1
ATOM 682 O O . GLU A 1 85 ? 9.180 3.398 -16.949 1.00 94.38 85 GLU A O 1
ATOM 687 N N . SER A 1 86 ? 9.128 1.605 -15.581 1.00 91.88 86 SER A N 1
ATOM 688 C CA . SER A 1 86 ? 10.553 1.604 -15.266 1.00 91.88 86 SER A CA 1
ATOM 689 C C . SER A 1 86 ? 11.355 1.212 -16.505 1.00 91.88 86 SER A C 1
ATOM 691 O O . SER A 1 86 ? 11.264 0.094 -17.006 1.00 91.88 86 SER A O 1
ATOM 693 N N . ARG A 1 87 ? 12.183 2.131 -17.013 1.00 88.00 87 ARG A N 1
ATOM 694 C CA . ARG A 1 87 ? 13.020 1.863 -18.202 1.00 88.00 87 ARG A CA 1
ATOM 695 C C . ARG A 1 87 ? 14.215 0.964 -17.894 1.00 88.00 87 ARG A C 1
ATOM 697 O O . ARG A 1 87 ? 14.854 0.457 -18.813 1.00 88.00 87 ARG A O 1
ATOM 704 N N . VAL A 1 88 ? 14.551 0.848 -16.613 1.00 91.00 88 VAL A N 1
ATOM 705 C CA . VAL A 1 88 ? 15.715 0.137 -16.093 1.00 91.00 88 VAL A CA 1
ATOM 706 C C . VAL A 1 88 ? 15.233 -0.815 -15.004 1.00 91.00 88 VAL A C 1
ATOM 708 O O . VAL A 1 88 ? 14.539 -0.386 -14.085 1.00 91.00 88 VAL A O 1
ATOM 711 N N . ASP A 1 89 ? 15.645 -2.081 -15.065 1.00 89.44 89 ASP A N 1
ATOM 712 C CA . ASP A 1 89 ? 15.249 -3.107 -14.084 1.00 89.44 89 ASP A CA 1
ATOM 713 C C . ASP A 1 89 ? 15.575 -2.700 -12.631 1.00 89.44 89 ASP A C 1
ATOM 715 O O . ASP A 1 89 ? 14.838 -3.022 -11.697 1.00 89.44 89 ASP A O 1
ATOM 719 N N . GLU A 1 90 ? 16.653 -1.935 -12.434 1.00 90.56 90 GLU A N 1
ATOM 720 C CA . GLU A 1 90 ? 17.046 -1.404 -11.123 1.00 90.56 90 GLU A CA 1
ATOM 721 C C . GLU A 1 90 ? 16.046 -0.378 -10.560 1.00 90.56 90 GLU A C 1
ATOM 723 O O . GLU A 1 90 ? 15.868 -0.307 -9.346 1.00 90.56 90 GLU A O 1
ATOM 728 N N . GLU A 1 91 ? 15.350 0.387 -11.408 1.00 91.25 91 GLU A N 1
ATOM 729 C CA . GLU A 1 91 ? 14.314 1.336 -10.972 1.00 91.25 91 GLU A CA 1
ATOM 730 C C . GLU A 1 91 ? 13.072 0.589 -10.468 1.00 91.25 91 GLU A C 1
ATOM 732 O O . GLU A 1 91 ? 12.573 0.877 -9.378 1.00 91.25 91 GLU A O 1
ATOM 737 N N . ALA A 1 92 ? 12.646 -0.448 -11.197 1.00 91.25 92 ALA A N 1
ATOM 738 C CA . ALA A 1 92 ? 11.551 -1.319 -10.779 1.00 91.25 92 ALA A CA 1
ATOM 739 C C . ALA A 1 92 ? 11.874 -2.011 -9.447 1.00 91.25 92 ALA A C 1
ATOM 741 O O . ALA A 1 92 ? 11.049 -2.051 -8.531 1.00 91.25 92 ALA A O 1
ATOM 742 N N . LYS A 1 93 ? 13.100 -2.524 -9.308 1.00 91.50 93 LYS A N 1
ATOM 743 C CA . LYS A 1 93 ? 13.570 -3.152 -8.072 1.00 91.50 93 LYS A CA 1
ATOM 744 C C . LYS A 1 93 ? 13.601 -2.164 -6.905 1.00 91.50 93 LYS A C 1
ATOM 746 O O . LYS A 1 93 ? 13.101 -2.494 -5.831 1.00 91.50 93 LYS A O 1
ATOM 751 N N . ARG A 1 94 ? 14.110 -0.948 -7.125 1.00 92.56 94 ARG A N 1
ATOM 752 C CA . ARG A 1 94 ? 14.124 0.131 -6.127 1.00 92.56 94 ARG A CA 1
ATOM 753 C C . ARG A 1 94 ? 12.714 0.488 -5.664 1.00 92.56 94 ARG A C 1
ATOM 755 O O . ARG A 1 94 ? 12.484 0.601 -4.464 1.00 92.56 94 ARG A O 1
ATOM 762 N N . PHE A 1 95 ? 11.764 0.618 -6.590 1.00 93.88 95 PHE A N 1
ATOM 763 C CA . PHE A 1 95 ? 10.365 0.868 -6.247 1.00 93.88 95 PHE A CA 1
ATOM 764 C C . PHE A 1 95 ? 9.785 -0.250 -5.371 1.00 93.88 95 PHE A C 1
ATOM 766 O O . PHE A 1 95 ? 9.178 0.033 -4.341 1.00 93.88 95 PHE A O 1
ATOM 773 N N . LEU A 1 96 ? 10.003 -1.516 -5.736 1.00 93.44 96 LEU A N 1
ATOM 774 C CA . LEU A 1 96 ? 9.507 -2.662 -4.969 1.00 93.44 96 LEU A CA 1
ATOM 775 C C . LEU A 1 96 ? 10.109 -2.733 -3.557 1.00 93.44 96 LEU A C 1
ATOM 777 O O . LEU A 1 96 ? 9.403 -3.074 -2.608 1.00 93.44 96 LEU A O 1
ATOM 781 N N . GLU A 1 97 ? 11.391 -2.398 -3.413 1.00 92.06 97 GLU A N 1
ATOM 782 C CA . GLU A 1 97 ? 12.065 -2.319 -2.113 1.00 92.06 97 GLU A CA 1
ATOM 783 C C . GLU A 1 97 ? 11.491 -1.188 -1.247 1.00 92.06 97 GLU A C 1
ATOM 785 O O . GLU A 1 97 ? 11.155 -1.425 -0.085 1.00 92.06 97 GLU A O 1
ATOM 790 N N . LEU A 1 98 ? 11.306 0.012 -1.811 1.00 94.06 98 LEU A N 1
ATOM 791 C CA . LEU A 1 98 ? 10.685 1.138 -1.104 1.00 94.06 98 LEU A CA 1
ATOM 792 C C . LEU A 1 98 ? 9.230 0.844 -0.724 1.00 94.06 98 LEU A C 1
ATOM 794 O O . LEU A 1 98 ? 8.797 1.201 0.372 1.00 94.06 98 LEU A O 1
ATOM 798 N N . TRP A 1 99 ? 8.485 0.164 -1.597 1.00 95.44 99 TRP A N 1
ATOM 799 C CA . TRP A 1 99 ? 7.115 -0.263 -1.331 1.00 95.44 99 TRP A CA 1
ATOM 800 C C . TRP A 1 99 ? 7.037 -1.200 -0.124 1.00 95.44 99 TRP A C 1
ATOM 802 O O . TRP A 1 99 ? 6.265 -0.939 0.798 1.00 95.44 99 TRP A O 1
ATOM 812 N N . ASP A 1 100 ? 7.842 -2.268 -0.097 1.00 92.81 100 ASP A N 1
ATOM 813 C CA . ASP A 1 100 ? 7.845 -3.236 1.011 1.00 92.81 100 ASP A CA 1
ATOM 814 C C . ASP A 1 100 ? 8.260 -2.574 2.334 1.00 92.81 100 ASP A C 1
ATOM 816 O O . ASP A 1 100 ? 7.571 -2.733 3.342 1.00 92.81 100 ASP A O 1
ATOM 820 N N . GLN A 1 101 ? 9.319 -1.754 2.319 1.00 92.50 101 GLN A N 1
ATOM 821 C CA . GLN A 1 101 ? 9.770 -1.009 3.500 1.00 92.50 101 GLN A CA 1
ATOM 822 C C . GLN A 1 101 ? 8.686 -0.068 4.035 1.00 92.50 101 GLN A C 1
ATOM 824 O O . GLN A 1 101 ? 8.375 -0.090 5.226 1.00 92.50 101 GLN A O 1
ATOM 829 N N . THR A 1 102 ? 8.074 0.728 3.158 1.00 94.81 102 THR A N 1
ATOM 830 C CA . THR A 1 102 ? 7.038 1.690 3.554 1.00 94.81 102 THR A CA 1
ATOM 831 C C . THR A 1 102 ? 5.789 0.980 4.071 1.00 94.81 102 THR A C 1
ATOM 833 O O . THR A 1 102 ? 5.188 1.427 5.044 1.00 94.81 102 THR A O 1
ATOM 836 N N . LEU A 1 103 ? 5.417 -0.160 3.484 1.00 93.88 103 LEU A N 1
ATOM 837 C CA . LEU A 1 103 ? 4.271 -0.950 3.932 1.00 93.88 103 LEU A CA 1
ATOM 838 C C . LEU A 1 103 ? 4.482 -1.542 5.330 1.00 93.88 103 LEU A C 1
ATOM 840 O O . LEU A 1 103 ? 3.545 -1.554 6.128 1.00 93.88 103 LEU A O 1
ATOM 844 N N . ILE A 1 104 ? 5.704 -1.980 5.650 1.00 90.62 104 ILE A N 1
ATOM 845 C CA . ILE A 1 104 ? 6.074 -2.432 7.001 1.00 90.62 104 ILE A CA 1
ATOM 846 C C . ILE A 1 104 ? 5.981 -1.272 7.999 1.00 90.62 104 ILE A C 1
ATOM 848 O O . ILE A 1 104 ? 5.373 -1.432 9.057 1.00 90.62 104 ILE A O 1
ATOM 852 N N . LEU A 1 105 ? 6.537 -0.105 7.653 1.00 92.00 105 LEU A N 1
ATOM 853 C CA . LEU A 1 105 ? 6.503 1.085 8.509 1.00 92.00 105 LEU A CA 1
ATOM 854 C C . LEU A 1 105 ? 5.063 1.529 8.800 1.00 92.00 105 LEU A C 1
ATOM 856 O O . LEU A 1 105 ? 4.681 1.648 9.962 1.00 92.00 105 LEU A O 1
ATOM 860 N N . VAL A 1 106 ? 4.243 1.695 7.758 1.00 94.25 106 VAL A N 1
ATOM 861 C CA . VAL A 1 106 ? 2.829 2.081 7.895 1.00 94.25 106 VAL A CA 1
ATOM 862 C C . VAL A 1 106 ? 2.042 1.031 8.681 1.00 94.25 106 VAL A C 1
ATOM 864 O O . VAL A 1 106 ? 1.221 1.384 9.524 1.00 94.25 106 VAL A O 1
ATOM 867 N N . GLY A 1 107 ? 2.303 -0.260 8.451 1.00 90.12 107 GLY A N 1
ATOM 868 C CA . GLY A 1 107 ? 1.689 -1.344 9.218 1.00 90.12 107 GLY A CA 1
ATOM 869 C C . GLY A 1 107 ? 1.960 -1.234 10.720 1.00 90.12 107 GLY A C 1
ATOM 870 O O . GLY A 1 107 ? 1.028 -1.344 11.517 1.00 90.12 107 GLY A O 1
ATOM 871 N N . GLY A 1 108 ? 3.211 -0.959 11.101 1.00 89.94 108 GLY A N 1
ATOM 872 C CA . GLY A 1 108 ? 3.598 -0.763 12.500 1.00 89.94 108 GLY A CA 1
ATOM 873 C C . GLY A 1 108 ? 2.940 0.462 13.139 1.00 89.94 108 GLY A C 1
ATOM 874 O O . GLY A 1 108 ? 2.450 0.385 14.264 1.00 89.94 108 GLY A O 1
ATOM 875 N N . GLU A 1 109 ? 2.861 1.577 12.412 1.00 92.62 109 GLU A N 1
ATOM 876 C CA . GLU A 1 109 ? 2.204 2.796 12.897 1.00 92.62 109 GLU A CA 1
ATOM 877 C C . GLU A 1 109 ? 0.702 2.599 13.135 1.00 92.62 109 GLU A C 1
ATOM 879 O O . GLU A 1 109 ? 0.195 2.988 14.187 1.00 92.62 109 GLU A O 1
ATOM 884 N N . VAL A 1 110 ? -0.007 1.955 12.200 1.00 91.12 110 VAL A N 1
ATOM 885 C CA . VAL A 1 110 ? -1.447 1.678 12.344 1.00 91.12 110 VAL A CA 1
ATOM 886 C C . VAL A 1 110 ? -1.702 0.710 13.502 1.00 91.12 110 VAL A C 1
ATOM 888 O O . VAL A 1 110 ? -2.659 0.885 14.258 1.00 91.12 110 VAL A O 1
ATOM 891 N N . GLN A 1 111 ? -0.830 -0.284 13.698 1.00 86.75 111 GLN A N 1
ATOM 892 C CA . GLN A 1 111 ? -0.922 -1.199 14.836 1.00 86.75 111 GLN A CA 1
ATOM 893 C C . GLN A 1 111 ? -0.727 -0.468 16.170 1.00 86.75 111 GLN A C 1
ATOM 895 O O . GLN A 1 111 ? -1.486 -0.698 17.116 1.00 86.75 111 GLN A O 1
ATOM 900 N N . GLU A 1 112 ? 0.258 0.428 16.253 1.00 90.62 112 GLU A N 1
ATOM 901 C CA . GLU A 1 112 ? 0.496 1.228 17.454 1.00 90.62 112 GLU A CA 1
ATOM 902 C C . GLU A 1 112 ? -0.659 2.201 17.721 1.00 90.62 112 GLU A C 1
ATOM 904 O O . GLU A 1 112 ? -1.113 2.324 18.860 1.00 90.62 112 GLU A O 1
ATOM 909 N N . GLU A 1 113 ? -1.210 2.840 16.687 1.00 91.31 113 GLU A N 1
ATOM 910 C CA . GLU A 1 113 ? -2.381 3.707 16.824 1.00 91.31 113 GLU A CA 1
ATOM 911 C C . GLU A 1 113 ? -3.596 2.930 17.355 1.00 91.31 113 GLU A C 1
ATOM 913 O O . GLU A 1 113 ? -4.252 3.378 18.303 1.00 91.31 113 GLU A O 1
ATOM 918 N N . ALA A 1 114 ? -3.859 1.738 16.812 1.00 87.50 114 ALA A N 1
ATOM 919 C CA . ALA A 1 114 ? -4.920 0.854 17.288 1.00 87.50 114 ALA A CA 1
ATOM 920 C C . ALA A 1 114 ? -4.703 0.451 18.759 1.00 87.50 114 ALA A C 1
ATOM 922 O O . ALA A 1 114 ? -5.647 0.464 19.558 1.00 87.50 114 ALA A O 1
ATOM 923 N N . ARG A 1 115 ? -3.453 0.171 19.156 1.00 87.56 115 ARG A N 1
ATOM 924 C CA . ARG A 1 115 ? -3.085 -0.125 20.549 1.00 87.56 115 ARG A CA 1
ATOM 925 C C . ARG A 1 115 ? -3.370 1.064 21.467 1.00 87.56 115 ARG A C 1
ATOM 927 O O . ARG A 1 115 ? -4.006 0.898 22.508 1.00 87.56 115 ARG A O 1
ATOM 934 N N . LEU A 1 116 ? -2.964 2.271 21.074 1.00 92.12 116 LEU A N 1
ATOM 935 C CA . LEU A 1 116 ? -3.204 3.495 21.843 1.00 92.12 116 LEU A CA 1
ATOM 936 C C . LEU A 1 116 ? -4.699 3.821 21.961 1.00 92.12 116 LEU A C 1
ATOM 938 O O . LEU A 1 116 ? -5.149 4.251 23.026 1.00 92.12 116 LEU A O 1
ATOM 942 N N . LYS A 1 117 ? -5.488 3.599 20.903 1.00 89.75 117 LYS A N 1
ATOM 943 C CA . LYS A 1 117 ? -6.951 3.764 20.934 1.00 89.75 117 LYS A CA 1
ATOM 944 C C . LYS A 1 117 ? -7.613 2.773 21.891 1.00 89.75 117 LYS A C 1
ATOM 946 O O . LYS A 1 117 ? -8.456 3.185 22.686 1.00 89.75 117 LYS A O 1
ATOM 951 N N . ALA A 1 118 ? -7.190 1.508 21.878 1.00 86.56 118 ALA A N 1
ATOM 952 C CA . ALA A 1 118 ? -7.695 0.489 22.798 1.00 86.56 118 ALA A CA 1
ATOM 953 C C . ALA A 1 118 ? -7.367 0.806 24.270 1.00 86.56 118 ALA A C 1
ATOM 955 O O . ALA A 1 118 ? -8.182 0.549 25.151 1.00 86.56 118 ALA A O 1
ATOM 956 N N . MET A 1 119 ? -6.206 1.414 24.547 1.00 89.44 119 MET A N 1
ATOM 957 C CA . MET A 1 119 ? -5.848 1.862 25.902 1.00 89.44 119 MET A CA 1
ATOM 958 C C . MET A 1 119 ? -6.690 3.056 26.375 1.00 89.44 119 MET A C 1
ATOM 960 O O . MET A 1 119 ? -6.990 3.158 27.562 1.00 89.44 119 MET A O 1
ATOM 964 N N . LYS A 1 120 ? -7.068 3.965 25.467 1.00 91.75 120 LYS A N 1
ATOM 965 C CA . LYS A 1 120 ? -7.902 5.138 25.789 1.00 91.75 120 LYS A CA 1
ATOM 966 C C . LYS A 1 120 ? -9.371 4.779 26.011 1.00 91.75 120 LYS A C 1
ATOM 968 O O . LYS A 1 120 ? -10.023 5.418 26.830 1.00 91.75 120 LYS A O 1
ATOM 973 N N . ASN A 1 121 ? -9.868 3.768 25.302 1.00 86.19 121 ASN A N 1
ATOM 974 C CA . ASN A 1 121 ? -11.253 3.312 25.365 1.00 86.19 121 ASN A CA 1
ATOM 975 C C . ASN A 1 121 ? -11.297 1.869 25.887 1.00 86.19 121 ASN A C 1
ATOM 977 O O . ASN A 1 121 ? -11.471 0.943 25.088 1.00 86.19 121 ASN A O 1
ATOM 981 N N . PRO A 1 122 ? -11.106 1.650 27.203 1.00 78.12 122 PRO A N 1
ATOM 982 C CA . PRO A 1 122 ? -11.197 0.312 27.762 1.00 78.12 122 PRO A CA 1
ATOM 983 C C . PRO A 1 122 ? -12.585 -0.270 27.461 1.00 78.12 122 PRO A C 1
ATOM 985 O O . PRO A 1 122 ? -13.576 0.468 27.496 1.00 78.12 122 PRO A O 1
ATOM 988 N N . PRO A 1 123 ? -12.670 -1.573 27.146 1.00 70.69 123 PRO A N 1
ATOM 989 C CA . PRO A 1 123 ? -13.938 -2.210 26.831 1.00 70.69 123 PRO A CA 1
ATOM 990 C C . PRO A 1 123 ? -14.895 -2.016 28.008 1.00 70.69 123 PRO A C 1
ATOM 992 O O . PRO A 1 123 ? -14.611 -2.453 29.122 1.00 70.69 123 PRO A O 1
ATOM 995 N N . GLN A 1 124 ? -16.011 -1.324 27.776 1.00 75.88 124 GLN A N 1
ATOM 996 C CA . GLN A 1 124 ? -17.067 -1.259 28.776 1.00 75.88 124 GLN A CA 1
ATOM 997 C C . GLN A 1 124 ? -17.676 -2.658 28.899 1.00 75.88 124 GLN A C 1
ATOM 999 O O . GLN A 1 124 ? -18.133 -3.227 27.912 1.00 75.88 124 GLN A O 1
ATOM 1004 N N . GLU A 1 125 ? -17.676 -3.216 30.110 1.00 70.88 125 GLU A N 1
ATOM 1005 C CA . GLU A 1 125 ? -18.072 -4.605 30.413 1.00 70.88 125 GLU A CA 1
ATOM 1006 C C . GLU A 1 125 ? -19.551 -4.945 30.114 1.00 70.88 125 GLU A C 1
ATOM 1008 O O . GLU A 1 125 ? -19.997 -6.053 30.396 1.00 70.88 125 GLU A O 1
ATOM 1013 N N . ASN A 1 126 ? -20.322 -4.027 29.522 1.00 65.62 126 ASN A N 1
ATOM 1014 C CA . ASN A 1 126 ? -21.750 -4.197 29.238 1.00 65.62 126 ASN A CA 1
ATOM 1015 C C . ASN A 1 126 ? -22.072 -4.644 27.801 1.00 65.62 126 ASN A C 1
ATOM 1017 O O . ASN A 1 126 ? -23.250 -4.677 27.434 1.00 65.62 126 ASN A O 1
ATOM 1021 N N . ASP A 1 127 ? -21.075 -5.015 26.993 1.00 56.41 127 ASP A N 1
ATOM 1022 C CA . ASP A 1 127 ? -21.319 -5.503 25.632 1.00 56.41 127 ASP A CA 1
ATOM 1023 C C . ASP A 1 127 ? -21.820 -6.957 25.630 1.00 56.41 127 ASP A C 1
ATOM 1025 O O . ASP A 1 127 ? -21.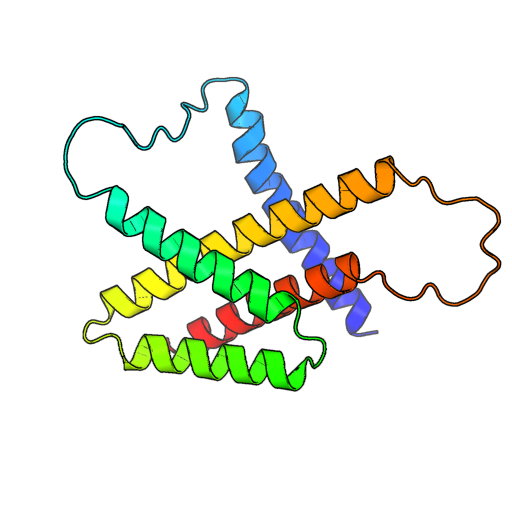085 -7.945 25.597 1.00 56.41 127 ASP A O 1
ATOM 1029 N N . ASN A 1 128 ? -23.146 -7.035 25.700 1.00 66.88 128 ASN A N 1
ATOM 1030 C CA . ASN A 1 128 ? -24.013 -8.160 25.387 1.00 66.88 128 ASN A CA 1
ATOM 1031 C C . ASN A 1 128 ? -23.528 -8.908 24.122 1.00 66.88 128 ASN A C 1
ATOM 1033 O O . ASN A 1 128 ? -23.137 -8.264 23.155 1.00 66.88 128 ASN A O 1
ATOM 1037 N N . MET A 1 129 ? -23.573 -10.250 24.132 1.00 64.56 129 MET A N 1
ATOM 1038 C CA . MET A 1 129 ? -22.954 -11.212 23.187 1.00 64.56 129 MET A CA 1
ATOM 1039 C C . MET A 1 129 ? -23.371 -11.110 21.694 1.00 64.56 129 MET A C 1
ATOM 1041 O O . MET A 1 129 ? -23.702 -12.118 21.066 1.00 64.56 129 MET A O 1
ATOM 1045 N N . ASN A 1 130 ? -23.354 -9.930 21.082 1.00 72.25 130 ASN A N 1
ATOM 1046 C CA . ASN A 1 130 ? -23.459 -9.798 19.636 1.00 72.25 130 ASN A CA 1
ATOM 1047 C C . ASN A 1 130 ? -22.090 -10.027 18.979 1.00 72.25 130 ASN A C 1
ATOM 1049 O O . ASN A 1 130 ? -21.055 -9.717 19.579 1.00 72.25 130 ASN A O 1
ATOM 1053 N N . PRO A 1 131 ? -22.054 -10.590 17.757 1.00 72.44 131 PRO A N 1
ATOM 1054 C CA . PRO A 1 131 ? -20.819 -10.718 17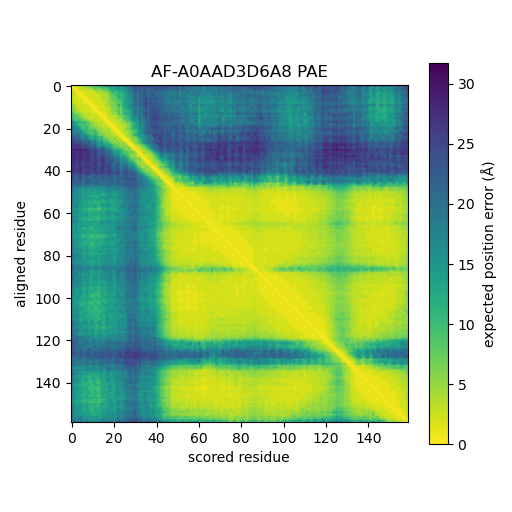.001 1.00 72.44 131 PRO A CA 1
ATOM 1055 C C . PRO A 1 131 ? -20.189 -9.333 16.868 1.00 72.44 131 PRO A C 1
ATOM 1057 O O . PRO A 1 131 ? -20.790 -8.424 16.304 1.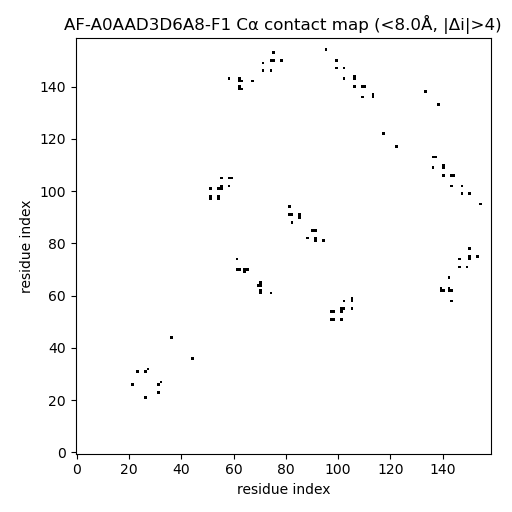00 72.44 131 PRO A O 1
ATOM 1060 N N . 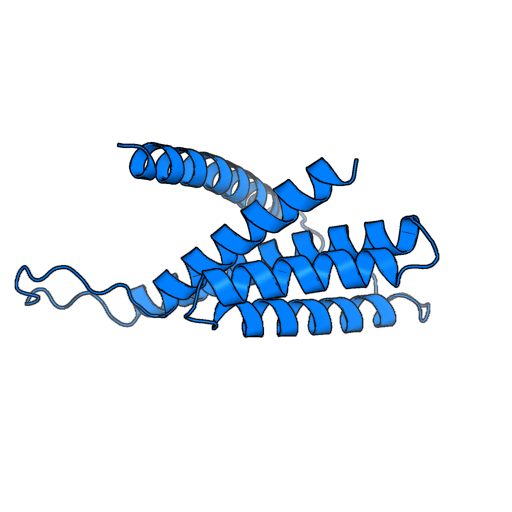LYS A 1 132 ? -18.995 -9.185 17.446 1.00 74.56 132 LYS A N 1
ATOM 1061 C CA . LYS A 1 132 ? -18.239 -7.938 17.468 1.00 74.56 132 LYS A CA 1
ATOM 1062 C C . LYS A 1 132 ? -17.978 -7.522 16.023 1.00 74.56 132 LYS A C 1
ATOM 1064 O O . LYS A 1 132 ? -17.192 -8.169 15.329 1.00 74.56 132 LYS A O 1
ATOM 1069 N N . GLU A 1 133 ? -18.688 -6.501 15.556 1.00 80.94 133 GLU A N 1
ATOM 1070 C CA . GLU A 1 133 ? -18.378 -5.867 14.281 1.00 80.94 133 GLU A CA 1
ATOM 1071 C C . GLU A 1 133 ? -16.922 -5.401 14.356 1.00 80.94 133 GLU A C 1
ATOM 1073 O O . GLU A 1 133 ? -16.497 -4.794 15.344 1.00 80.94 133 GLU A O 1
ATOM 1078 N N . LYS A 1 134 ? -16.121 -5.792 13.360 1.00 84.31 134 LYS A N 1
ATOM 1079 C CA . LYS A 1 134 ? -14.709 -5.412 13.309 1.00 84.31 134 LYS A CA 1
ATOM 1080 C C . LYS A 1 134 ? -14.627 -3.896 13.241 1.00 84.31 134 LYS A C 1
ATOM 1082 O O . LYS A 1 134 ? -15.352 -3.287 12.457 1.00 84.31 134 LYS A O 1
ATOM 1087 N N . SER A 1 135 ? -13.749 -3.300 14.041 1.00 87.06 135 SER A N 1
ATOM 1088 C CA . SER A 1 135 ? -13.520 -1.861 13.954 1.00 87.06 135 SER A CA 1
ATOM 1089 C C . SER A 1 135 ? -12.870 -1.505 12.617 1.00 87.06 135 SER A C 1
ATOM 1091 O O . SER A 1 135 ? -12.165 -2.324 12.021 1.00 87.06 135 SER A O 1
ATOM 1093 N N . ASP A 1 136 ? -13.057 -0.262 12.173 1.00 88.38 136 ASP A N 1
ATOM 1094 C CA . ASP A 1 136 ? -12.419 0.251 10.955 1.00 88.38 136 ASP A CA 1
ATOM 1095 C C . ASP A 1 136 ? -10.890 0.087 10.998 1.00 88.38 136 ASP A C 1
ATOM 1097 O O . ASP A 1 136 ? -10.283 -0.306 10.005 1.00 88.38 136 ASP A O 1
ATOM 1101 N N . ASP A 1 137 ? -10.275 0.297 12.167 1.00 87.06 137 ASP A N 1
ATOM 1102 C CA . ASP A 1 137 ? -8.836 0.092 12.376 1.00 87.06 137 ASP A CA 1
ATOM 1103 C C . ASP A 1 137 ? -8.433 -1.384 12.173 1.00 87.06 137 ASP A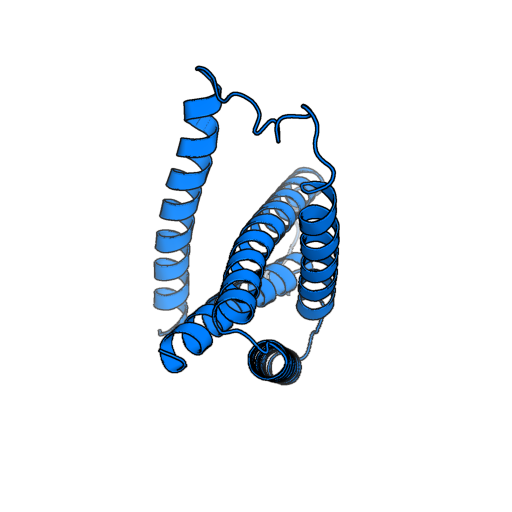 C 1
ATOM 1105 O O . ASP A 1 137 ? -7.397 -1.679 11.577 1.00 87.06 137 ASP A O 1
ATOM 1109 N N . GLU A 1 138 ? -9.259 -2.336 12.631 1.00 86.94 138 GLU A N 1
ATOM 1110 C CA . GLU A 1 138 ? -9.006 -3.763 12.413 1.00 86.94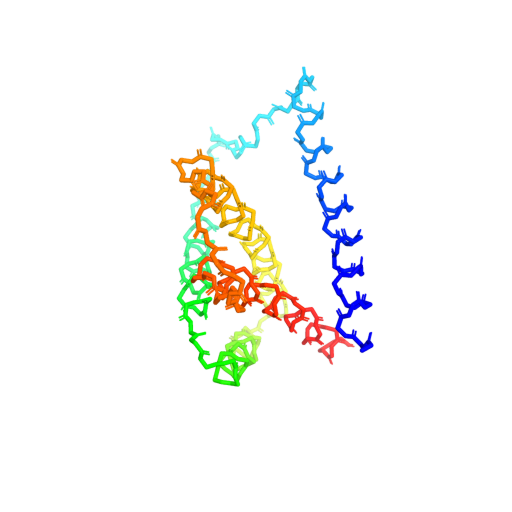 138 GLU A CA 1
ATOM 1111 C C . GLU A 1 138 ? -9.122 -4.107 10.922 1.00 86.94 138 GLU A C 1
ATOM 1113 O O . GLU A 1 138 ? -8.271 -4.813 10.379 1.00 86.94 138 GLU A O 1
ATOM 1118 N N . LEU A 1 139 ? -10.145 -3.585 10.238 1.00 90.81 139 LEU A N 1
ATOM 1119 C CA . LEU A 1 139 ? -10.316 -3.760 8.794 1.00 90.81 139 LEU A CA 1
ATOM 1120 C C . LEU A 1 139 ? -9.133 -3.174 8.010 1.00 90.81 139 LEU A C 1
ATOM 1122 O O . LEU A 1 139 ? -8.632 -3.823 7.090 1.00 90.81 139 LEU A O 1
ATOM 1126 N N . GLN A 1 140 ? -8.638 -2.001 8.407 1.00 92.06 140 GLN A N 1
ATOM 1127 C CA . GLN A 1 140 ? -7.478 -1.365 7.786 1.00 92.06 140 GLN A CA 1
ATOM 1128 C C . GLN A 1 140 ? -6.198 -2.191 7.982 1.00 92.06 140 GLN A C 1
ATOM 1130 O O . GLN A 1 140 ? -5.430 -2.376 7.034 1.00 92.06 140 GLN A O 1
ATOM 1135 N N . LEU A 1 141 ? -5.982 -2.750 9.178 1.00 92.00 141 LEU A N 1
ATOM 1136 C CA . LEU A 1 141 ? -4.872 -3.672 9.439 1.00 92.00 141 LEU A CA 1
ATOM 1137 C C . LEU A 1 141 ? -4.954 -4.915 8.548 1.00 92.00 141 LEU A C 1
ATOM 1139 O O . LEU A 1 141 ? -3.958 -5.302 7.934 1.00 92.00 141 LEU A O 1
ATOM 1143 N N . TRP A 1 142 ? -6.144 -5.508 8.413 1.00 92.69 142 TRP A N 1
ATOM 1144 C CA . TRP A 1 142 ? -6.361 -6.636 7.504 1.00 92.69 142 TRP A CA 1
ATOM 1145 C C . TRP A 1 142 ? -6.067 -6.270 6.045 1.00 92.69 142 TRP A C 1
ATOM 1147 O O . TRP A 1 142 ? -5.455 -7.070 5.335 1.00 92.69 142 TRP A O 1
ATOM 1157 N N . ALA A 1 143 ? -6.436 -5.065 5.604 1.00 93.94 143 ALA A N 1
ATOM 1158 C CA . ALA A 1 143 ? -6.124 -4.577 4.265 1.00 93.94 143 ALA A CA 1
ATOM 1159 C C . ALA A 1 143 ? -4.608 -4.422 4.045 1.00 93.94 143 ALA A C 1
ATOM 1161 O O . ALA A 1 143 ? -4.094 -4.887 3.030 1.00 93.94 143 ALA A O 1
ATOM 1162 N N . LEU A 1 144 ? -3.873 -3.832 4.996 1.00 94.19 144 LEU A N 1
ATOM 1163 C CA . LEU A 1 144 ? -2.408 -3.689 4.929 1.00 94.19 144 LEU A CA 1
ATOM 1164 C C . LEU A 1 144 ? -1.704 -5.049 4.846 1.00 94.19 144 LEU A C 1
ATOM 1166 O O . LEU A 1 144 ? -0.808 -5.255 4.025 1.00 94.19 144 LEU A O 1
ATOM 1170 N N . VAL A 1 145 ? -2.164 -6.003 5.652 1.00 91.81 145 VAL A N 1
ATOM 1171 C CA . VAL A 1 145 ? -1.706 -7.395 5.640 1.00 91.81 145 VAL A CA 1
ATOM 1172 C C . VAL A 1 145 ? -1.933 -8.054 4.280 1.00 91.81 145 VAL A C 1
ATOM 1174 O O . VAL A 1 145 ? -1.012 -8.649 3.714 1.00 91.81 145 VAL A O 1
ATOM 1177 N N . ASP A 1 146 ? -3.145 -7.942 3.743 1.00 93.50 146 ASP A N 1
ATOM 1178 C CA . ASP A 1 146 ? -3.526 -8.504 2.448 1.00 93.50 146 ASP A CA 1
ATOM 1179 C C . ASP A 1 146 ? -2.672 -7.911 1.313 1.00 93.50 146 ASP A C 1
ATOM 1181 O O . ASP A 1 146 ? -2.148 -8.657 0.480 1.00 93.50 146 ASP A O 1
ATOM 1185 N N . MET A 1 147 ? -2.440 -6.593 1.336 1.00 94.31 147 MET A N 1
ATOM 1186 C CA . MET A 1 147 ? -1.565 -5.906 0.380 1.00 94.31 147 MET A CA 1
ATOM 1187 C C . MET A 1 147 ? -0.111 -6.390 0.467 1.00 94.31 147 MET A C 1
ATOM 1189 O O . MET A 1 147 ? 0.521 -6.594 -0.568 1.00 94.31 147 MET A O 1
ATOM 1193 N N . MET A 1 148 ? 0.415 -6.641 1.671 1.00 92.44 148 MET A N 1
ATOM 1194 C CA . MET A 1 148 ? 1.780 -7.152 1.861 1.00 92.44 148 MET A CA 1
ATOM 1195 C C . MET A 1 148 ? 1.941 -8.578 1.330 1.00 92.44 148 MET A C 1
ATOM 1197 O O . MET A 1 148 ? 2.969 -8.930 0.748 1.00 92.44 148 MET A O 1
ATOM 1201 N N . VAL A 1 149 ? 0.938 -9.430 1.535 1.00 91.56 149 VAL A N 1
ATOM 1202 C CA . VAL A 1 149 ? 0.962 -10.788 0.981 1.00 91.56 149 VAL A CA 1
ATOM 1203 C C . VAL A 1 149 ? 0.921 -10.724 -0.543 1.00 91.56 149 VAL A C 1
ATOM 1205 O O . VAL A 1 149 ? 1.714 -11.390 -1.210 1.00 91.56 149 VAL A O 1
ATOM 1208 N N . GLN A 1 150 ? 0.038 -9.900 -1.104 1.00 89.06 150 GLN A N 1
ATOM 1209 C CA . GLN A 1 150 ? -0.101 -9.769 -2.550 1.00 89.06 150 GLN A CA 1
ATOM 1210 C C . GLN A 1 150 ? 1.152 -9.212 -3.213 1.00 89.06 150 GLN A C 1
ATOM 1212 O O . GLN A 1 150 ? 1.636 -9.842 -4.156 1.00 89.06 150 GLN A O 1
ATOM 1217 N N . SER A 1 151 ? 1.730 -8.126 -2.690 1.00 90.19 151 SER A N 1
ATOM 1218 C CA . SER A 1 151 ? 2.964 -7.545 -3.230 1.00 90.19 151 SER A CA 1
ATOM 1219 C C . SER A 1 151 ? 4.075 -8.597 -3.311 1.00 90.19 151 SER A C 1
ATOM 1221 O O . SER A 1 151 ? 4.676 -8.790 -4.367 1.00 90.19 151 SER A O 1
ATOM 1223 N N . LYS A 1 152 ? 4.259 -9.397 -2.253 1.00 89.56 152 LYS A N 1
ATOM 1224 C CA . LYS A 1 152 ? 5.242 -10.494 -2.217 1.00 89.56 152 LYS A CA 1
ATOM 1225 C C . LYS A 1 152 ? 4.950 -11.589 -3.241 1.00 89.56 152 LYS A C 1
ATOM 1227 O O . LYS A 1 152 ? 5.876 -12.111 -3.866 1.00 89.56 152 LYS A O 1
ATOM 1232 N N . THR A 1 153 ? 3.680 -11.947 -3.444 1.00 88.75 153 THR A N 1
ATOM 1233 C CA . THR A 1 153 ? 3.318 -12.945 -4.467 1.00 88.75 153 THR A CA 1
ATOM 1234 C C . THR A 1 153 ? 3.564 -12.447 -5.887 1.00 88.75 153 THR A C 1
ATOM 1236 O O . THR A 1 153 ? 3.979 -13.241 -6.730 1.00 88.75 153 THR A O 1
ATOM 1239 N N . MET A 1 154 ? 3.357 -11.155 -6.150 1.00 86.44 154 MET A N 1
ATOM 1240 C CA . MET A 1 154 ? 3.613 -10.552 -7.457 1.00 86.44 154 MET A CA 1
ATOM 1241 C C . MET A 1 154 ? 5.109 -10.504 -7.762 1.00 86.44 154 MET A C 1
ATOM 1243 O O . MET A 1 154 ? 5.527 -10.988 -8.811 1.00 86.44 154 MET A O 1
ATOM 1247 N N . VAL A 1 155 ? 5.926 -10.045 -6.809 1.00 81.69 155 VAL A N 1
ATOM 1248 C CA . VAL A 1 155 ? 7.392 -10.013 -6.954 1.00 81.69 155 VAL A CA 1
ATOM 1249 C C . VAL A 1 155 ? 7.957 -11.408 -7.210 1.00 81.69 155 VAL A C 1
ATOM 1251 O O . VAL A 1 155 ? 8.854 -11.577 -8.032 1.00 81.69 155 VAL A O 1
ATOM 1254 N N . LYS A 1 156 ? 7.411 -12.434 -6.547 1.00 84.19 156 LYS A N 1
ATOM 1255 C CA . LYS A 1 156 ? 7.838 -13.820 -6.763 1.00 84.19 156 LYS A CA 1
ATOM 1256 C C . LYS A 1 156 ? 7.475 -14.352 -8.153 1.00 84.19 156 LYS A C 1
ATOM 1258 O O . LYS A 1 156 ? 8.207 -15.189 -8.656 1.00 84.19 156 LYS A O 1
ATOM 1263 N N . LYS A 1 157 ? 6.356 -13.922 -8.743 1.00 78.75 157 LYS A N 1
ATOM 1264 C CA . LYS A 1 157 ? 5.934 -14.346 -10.091 1.00 78.75 157 LYS A CA 1
ATOM 1265 C C . LYS A 1 157 ? 6.708 -13.649 -11.210 1.00 78.75 157 LYS A C 1
ATOM 1267 O O . LYS A 1 157 ? 6.759 -14.184 -12.309 1.00 78.75 157 LYS A O 1
ATOM 1272 N N . ALA A 1 158 ? 7.244 -12.461 -10.940 1.00 72.88 158 ALA A N 1
ATOM 1273 C CA . ALA A 1 158 ? 8.022 -11.685 -11.901 1.00 72.88 158 ALA A CA 1
ATOM 1274 C C . ALA A 1 158 ? 9.494 -12.136 -12.011 1.00 72.88 158 ALA A C 1
ATOM 1276 O O . ALA A 1 158 ? 10.187 -11.697 -12.923 1.00 72.88 158 ALA A O 1
ATOM 1277 N N . ARG A 1 159 ? 9.970 -12.985 -11.089 1.00 60.62 159 ARG A N 1
ATOM 1278 C CA . ARG A 1 159 ? 11.295 -13.626 -11.124 1.00 60.62 159 ARG A CA 1
ATOM 1279 C C . ARG A 1 159 ? 11.208 -15.026 -11.716 1.00 60.62 159 ARG A C 1
ATOM 1281 O O . ARG A 1 159 ? 12.172 -15.405 -12.410 1.00 60.62 159 ARG A O 1
#

Sequence (159 aa):
MKLIYFALLFVSIFEKADAFCSHIQQASSHRISPILFGTSGDNHENIGQSEIEEIRTLILTMSKEQNDEKRRKDLSDLMTKKVEESRVDEEAKRFLELWDQTLILVGGEVQEEARLKAMKNPPQENDNMNPKEKSDDELQLWALVDMMVQSKTMVKKAR

Radius of gyration: 18.58 Å; Cα contacts (8 Å, |Δi|>4): 59; chains: 1; bounding box: 51×42×49 Å